Protein AF-A0A2D9HSQ7-F1 (afdb_monomer)

Nearest PDB structures (foldseek):
  6xrw-assembly2_C  TM=6.038E-01  e=3.648E+00  Pseudomonas aeruginosa

Foldseek 3Di:
DVVLVVQLVVQLVVLLVVCCVPPNNVVSVVCSVVSSVVSVVVSPVVVDDDDPPDDDPDDDPPPDDPPPDDDDD

Sequence (73 aa):
MTESTDEKNLLITELTDKASRLWGLKRSETASNNIIEAADHILKVNGAEIDDDETPLFHPSISGRTEDDDHIK

Structure (mmCIF, N/CA/C/O backbone):
data_AF-A0A2D9HSQ7-F1
#
_entry.id   AF-A0A2D9HSQ7-F1
#
loop_
_atom_site.group_PDB
_atom_site.id
_atom_site.type_symbol
_atom_site.label_atom_id
_atom_site.label_alt_id
_atom_site.label_comp_id
_atom_site.label_asym_id
_atom_site.label_entity_id
_atom_site.label_seq_id
_atom_site.pdbx_PDB_ins_code
_atom_site.Cartn_x
_atom_site.Cartn_y
_atom_site.Cartn_z
_atom_site.occupancy
_atom_site.B_iso_or_equiv
_atom_site.auth_seq_id
_atom_site.auth_comp_id
_atom_site.auth_asym_id
_atom_site.auth_atom_id
_atom_site.pdbx_PDB_model_num
ATOM 1 N N . MET A 1 1 ? -11.394 9.189 18.106 1.00 51.25 1 MET A N 1
ATOM 2 C CA . MET A 1 1 ? -11.287 9.330 16.632 1.00 51.25 1 MET A CA 1
ATOM 3 C C . MET A 1 1 ? -9.843 9.238 16.116 1.00 51.25 1 MET A C 1
ATOM 5 O O . MET A 1 1 ? -9.649 9.352 14.916 1.00 51.25 1 MET A O 1
ATOM 9 N N . THR A 1 2 ? -8.831 9.016 16.965 1.00 58.38 2 THR A N 1
ATOM 10 C CA . THR A 1 2 ? -7.419 8.910 16.541 1.00 58.38 2 THR A CA 1
ATOM 11 C C . THR A 1 2 ? -6.977 7.471 16.259 1.00 58.38 2 THR A C 1
ATOM 13 O O . THR A 1 2 ? -6.252 7.258 15.299 1.00 58.38 2 THR A O 1
ATOM 16 N N . GLU A 1 3 ? -7.501 6.486 16.999 1.00 60.72 3 GLU A N 1
ATOM 17 C CA . GLU A 1 3 ? -7.097 5.070 16.882 1.00 60.72 3 GLU A CA 1
ATOM 18 C C . GLU A 1 3 ? -7.264 4.499 15.464 1.00 60.72 3 GLU A C 1
ATOM 20 O O . GLU A 1 3 ? -6.333 3.917 14.922 1.00 60.72 3 GLU A O 1
ATOM 25 N N . SER A 1 4 ? -8.398 4.762 14.806 1.00 63.28 4 SER A N 1
ATOM 26 C CA . SER A 1 4 ? -8.660 4.263 13.444 1.00 63.28 4 SER A CA 1
ATOM 27 C C . SER A 1 4 ? -7.710 4.847 12.382 1.00 63.28 4 SER A C 1
ATOM 29 O O . SER A 1 4 ? -7.366 4.176 11.409 1.00 63.28 4 SER A O 1
ATOM 31 N N . THR A 1 5 ? -7.239 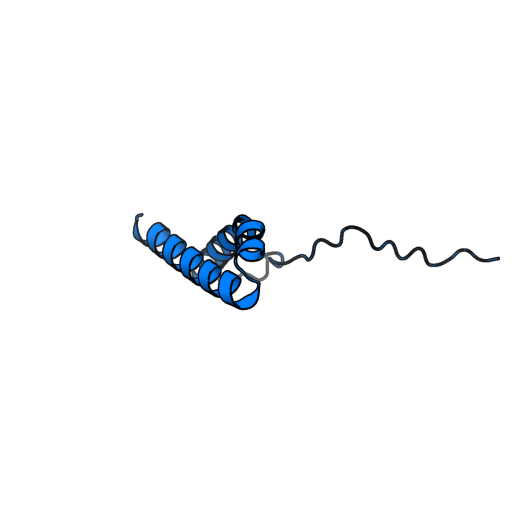6.084 12.571 1.00 72.56 5 THR A N 1
ATOM 32 C CA . THR A 1 5 ? -6.271 6.710 11.656 1.00 72.56 5 THR A CA 1
ATOM 33 C C . THR A 1 5 ? -4.873 6.118 11.848 1.00 72.56 5 THR A C 1
ATOM 35 O O . THR A 1 5 ? -4.154 5.906 10.870 1.00 72.56 5 THR A O 1
ATOM 38 N N . ASP A 1 6 ? -4.498 5.813 13.092 1.00 82.38 6 ASP A N 1
ATOM 39 C CA . ASP A 1 6 ? -3.204 5.210 13.421 1.00 82.38 6 ASP A CA 1
ATOM 40 C C . ASP A 1 6 ? -3.108 3.765 12.902 1.00 82.38 6 ASP A C 1
ATOM 42 O O . ASP A 1 6 ? -2.102 3.390 12.294 1.00 82.38 6 ASP A O 1
ATOM 46 N N . GLU A 1 7 ? -4.185 2.987 13.029 1.00 86.44 7 GLU A N 1
ATOM 47 C CA . GLU A 1 7 ? -4.287 1.632 12.469 1.00 86.44 7 GLU A CA 1
ATOM 48 C C . GLU A 1 7 ? -4.178 1.625 10.939 1.00 86.44 7 GLU A C 1
ATOM 50 O O . GLU A 1 7 ? -3.455 0.805 10.364 1.00 86.44 7 GLU A O 1
ATOM 55 N N . LYS A 1 8 ? -4.824 2.584 10.263 1.00 87.31 8 LYS A N 1
ATOM 56 C CA . LYS A 1 8 ? -4.737 2.725 8.802 1.00 87.31 8 LYS A CA 1
ATOM 57 C C . LYS A 1 8 ? -3.318 3.012 8.338 1.00 87.31 8 LYS A C 1
ATOM 59 O O . LYS A 1 8 ? -2.840 2.387 7.393 1.00 87.31 8 LYS A O 1
ATOM 64 N N . ASN A 1 9 ? -2.630 3.935 9.002 1.00 91.00 9 ASN A N 1
ATOM 65 C CA . ASN A 1 9 ? -1.257 4.289 8.647 1.00 91.00 9 ASN A CA 1
ATOM 66 C C . ASN A 1 9 ? -0.286 3.119 8.866 1.00 91.00 9 ASN A C 1
ATOM 68 O O . ASN A 1 9 ? 0.616 2.903 8.048 1.00 91.00 9 ASN A O 1
ATOM 72 N N . LEU A 1 10 ? -0.491 2.335 9.929 1.00 92.69 10 LEU A N 1
ATOM 73 C CA . LEU A 1 10 ? 0.285 1.123 10.183 1.00 92.69 10 LEU A CA 1
ATOM 74 C C . LEU A 1 10 ? 0.089 0.098 9.057 1.00 92.69 10 LEU A C 1
ATOM 76 O O . LEU A 1 10 ? 1.067 -0.411 8.507 1.00 92.69 10 LEU A O 1
ATOM 80 N N . LEU A 1 11 ? -1.162 -0.138 8.656 1.00 91.56 11 LEU A N 1
ATOM 81 C CA . LEU A 1 11 ? -1.497 -1.091 7.602 1.00 91.56 11 LEU A CA 1
ATOM 82 C C . LEU A 1 11 ? -0.955 -0.660 6.230 1.00 91.56 11 LEU A C 1
ATOM 84 O O . LEU A 1 11 ? -0.378 -1.476 5.513 1.00 91.56 11 LEU A O 1
ATOM 88 N N . ILE A 1 12 ? -1.060 0.627 5.881 1.00 94.44 12 ILE A N 1
ATOM 89 C CA . ILE A 1 12 ? -0.461 1.179 4.652 1.00 94.44 12 ILE A CA 1
ATOM 90 C C . ILE A 1 12 ? 1.053 0.942 4.639 1.00 94.44 12 ILE A C 1
ATOM 92 O O . ILE A 1 12 ? 1.609 0.540 3.614 1.00 94.44 12 ILE A O 1
ATOM 96 N N . THR A 1 13 ? 1.720 1.163 5.774 1.00 96.06 13 THR A N 1
ATOM 97 C CA . THR A 1 13 ? 3.169 0.959 5.904 1.00 96.06 13 THR A CA 1
ATOM 98 C C . THR A 1 13 ? 3.538 -0.507 5.684 1.00 96.06 13 THR A C 1
ATOM 100 O O . THR A 1 13 ? 4.441 -0.807 4.902 1.00 96.06 13 THR A O 1
ATOM 103 N N . GLU A 1 14 ? 2.807 -1.429 6.311 1.00 95.50 14 GLU A N 1
ATOM 104 C CA . GLU A 1 14 ? 3.036 -2.868 6.165 1.00 95.50 14 GLU A CA 1
ATOM 105 C C . GLU A 1 14 ? 2.821 -3.343 4.721 1.00 95.50 14 GLU A C 1
ATOM 107 O O . GLU A 1 14 ? 3.657 -4.059 4.160 1.00 95.50 14 GLU A O 1
ATOM 112 N N . LEU A 1 15 ? 1.719 -2.928 4.092 1.00 94.25 15 LEU A N 1
ATOM 113 C CA . LEU A 1 15 ? 1.412 -3.282 2.706 1.00 94.25 15 LEU A CA 1
ATOM 114 C C . LEU A 1 15 ? 2.450 -2.710 1.735 1.00 94.25 15 LEU A C 1
ATOM 116 O O . LEU A 1 15 ? 2.838 -3.392 0.787 1.00 94.25 15 LEU A O 1
ATOM 120 N N . THR A 1 16 ? 2.951 -1.502 1.998 1.00 95.19 16 THR A N 1
ATOM 121 C CA . THR A 1 16 ? 4.006 -0.870 1.193 1.00 95.19 16 THR A CA 1
ATOM 122 C C . THR A 1 16 ? 5.342 -1.604 1.315 1.00 95.19 16 THR A C 1
ATOM 124 O O . THR A 1 16 ? 6.002 -1.828 0.298 1.00 95.19 16 THR A O 1
ATOM 127 N N . ASP A 1 17 ? 5.741 -2.037 2.518 1.00 95.56 17 ASP A N 1
ATOM 128 C CA . ASP A 1 17 ? 6.962 -2.841 2.703 1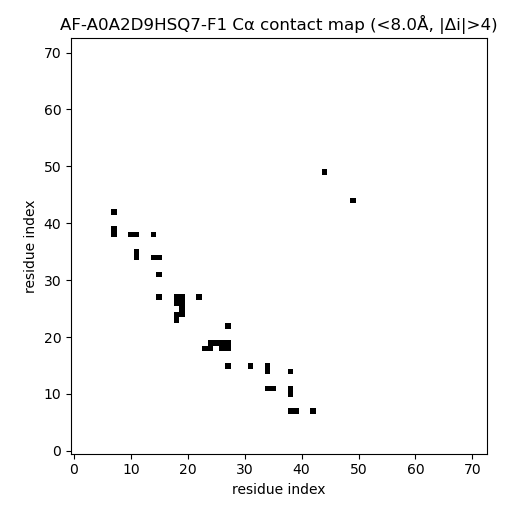.00 95.56 17 ASP A CA 1
ATOM 129 C C . ASP A 1 17 ? 6.845 -4.188 1.974 1.00 95.56 17 ASP A C 1
ATOM 131 O O . ASP A 1 17 ? 7.737 -4.574 1.213 1.00 95.56 17 ASP A O 1
ATOM 135 N N . LYS A 1 18 ? 5.701 -4.873 2.103 1.00 93.81 18 LYS A N 1
ATOM 136 C CA . LYS A 1 18 ? 5.439 -6.132 1.384 1.00 93.81 18 LYS A CA 1
ATOM 137 C C . LYS A 1 18 ? 5.456 -5.942 -0.133 1.00 93.81 18 LYS A C 1
ATOM 139 O O . LYS A 1 18 ? 6.116 -6.714 -0.831 1.00 93.81 18 LYS A O 1
ATOM 144 N N . ALA A 1 19 ? 4.784 -4.914 -0.647 1.00 92.56 19 ALA A N 1
ATOM 145 C CA . ALA A 1 19 ? 4.763 -4.597 -2.073 1.00 92.56 19 ALA A CA 1
ATOM 146 C C . ALA A 1 19 ? 6.168 -4.263 -2.595 1.00 92.56 19 ALA A C 1
ATOM 148 O O . ALA A 1 19 ? 6.573 -4.760 -3.646 1.00 92.56 19 ALA A O 1
ATOM 149 N N . SER A 1 20 ? 6.955 -3.506 -1.829 1.00 94.31 20 SER A N 1
ATOM 150 C CA . SER A 1 20 ? 8.343 -3.182 -2.174 1.00 94.31 20 SER A CA 1
ATOM 151 C C . SER A 1 20 ? 9.228 -4.428 -2.237 1.00 94.31 20 SER A C 1
ATOM 153 O O . SER A 1 20 ? 10.029 -4.557 -3.163 1.00 94.31 20 SER A O 1
ATOM 155 N N . ARG A 1 21 ? 9.057 -5.379 -1.309 1.00 92.62 21 ARG A N 1
ATOM 156 C CA . ARG A 1 21 ? 9.795 -6.656 -1.294 1.00 92.62 21 ARG A CA 1
ATOM 157 C C . ARG A 1 21 ? 9.407 -7.592 -2.439 1.00 92.62 21 ARG A C 1
ATOM 159 O O . ARG A 1 21 ? 10.277 -8.260 -2.989 1.00 92.62 21 ARG A O 1
ATOM 166 N N . LEU A 1 22 ? 8.121 -7.660 -2.785 1.00 93.00 22 LEU A N 1
ATOM 167 C CA . LEU A 1 22 ? 7.604 -8.596 -3.790 1.00 93.00 22 LEU A CA 1
ATOM 168 C C . LEU A 1 22 ? 7.734 -8.072 -5.221 1.00 93.00 22 LEU A C 1
ATOM 170 O O . LEU A 1 22 ? 8.002 -8.838 -6.144 1.00 93.00 22 LEU A O 1
ATOM 174 N N . TRP A 1 23 ? 7.496 -6.778 -5.419 1.00 90.88 23 TRP A N 1
ATOM 175 C CA . TRP A 1 23 ? 7.352 -6.172 -6.744 1.00 90.88 23 TRP A CA 1
ATOM 176 C C . TRP A 1 23 ? 8.449 -5.154 -7.066 1.00 90.88 23 TRP A C 1
ATOM 178 O O . TRP A 1 23 ? 8.548 -4.714 -8.214 1.00 90.88 23 TRP A O 1
ATOM 188 N N . GLY A 1 24 ? 9.278 -4.797 -6.082 1.00 93.12 24 GLY A N 1
ATOM 189 C CA . GLY A 1 24 ? 10.3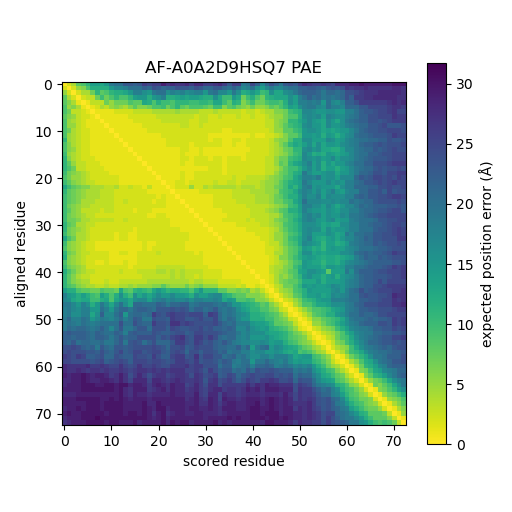02 -3.763 -6.189 1.00 93.12 24 GLY A CA 1
ATOM 190 C C . GLY A 1 24 ? 9.757 -2.355 -5.935 1.00 93.12 24 GLY A C 1
ATOM 191 O O . GLY A 1 24 ? 8.587 -2.058 -6.185 1.00 93.12 24 GLY A O 1
ATOM 192 N N . LEU A 1 25 ? 10.643 -1.462 -5.479 1.00 93.50 25 LEU A N 1
ATOM 193 C CA . LEU A 1 25 ? 10.305 -0.104 -5.035 1.00 93.50 25 LEU A CA 1
ATOM 194 C C . LEU A 1 25 ? 9.495 0.686 -6.076 1.00 93.50 25 LEU A C 1
ATOM 196 O O . LEU A 1 25 ? 8.388 1.128 -5.793 1.00 93.50 25 LEU A O 1
ATOM 200 N N . LYS A 1 26 ? 9.993 0.776 -7.316 1.00 94.25 26 LYS A N 1
ATOM 201 C CA . LYS A 1 26 ? 9.354 1.554 -8.394 1.00 94.25 26 LYS A CA 1
ATOM 202 C C . LYS A 1 26 ? 7.910 1.119 -8.675 1.00 94.25 26 LYS A C 1
ATOM 204 O O . LYS A 1 26 ? 7.040 1.940 -8.969 1.00 94.25 26 LYS A O 1
ATOM 209 N N . ARG A 1 27 ? 7.649 -0.191 -8.612 1.00 90.69 27 ARG A N 1
ATOM 210 C CA . ARG A 1 27 ? 6.309 -0.741 -8.844 1.00 90.69 27 ARG A CA 1
ATOM 211 C C . ARG A 1 27 ? 5.404 -0.522 -7.633 1.00 90.69 27 ARG A C 1
ATOM 213 O O . ARG A 1 27 ? 4.236 -0.205 -7.827 1.00 90.69 27 ARG A O 1
ATOM 220 N N . SER A 1 28 ? 5.947 -0.620 -6.420 1.00 91.38 28 SER A N 1
ATOM 221 C CA . SER A 1 28 ? 5.237 -0.276 -5.183 1.00 91.38 28 SER A CA 1
ATOM 222 C C . SER A 1 28 ? 4.818 1.197 -5.149 1.00 91.38 28 SER A C 1
ATOM 224 O O . SER A 1 28 ? 3.677 1.495 -4.817 1.00 91.38 28 SER A O 1
ATOM 226 N N . GLU A 1 29 ? 5.696 2.117 -5.555 1.00 92.19 29 GLU A N 1
ATOM 227 C CA . GLU A 1 29 ? 5.389 3.554 -5.635 1.00 92.19 29 GLU A CA 1
ATOM 228 C C . GLU A 1 29 ? 4.252 3.838 -6.624 1.00 92.19 29 GLU A C 1
ATOM 230 O O . GLU A 1 29 ? 3.311 4.569 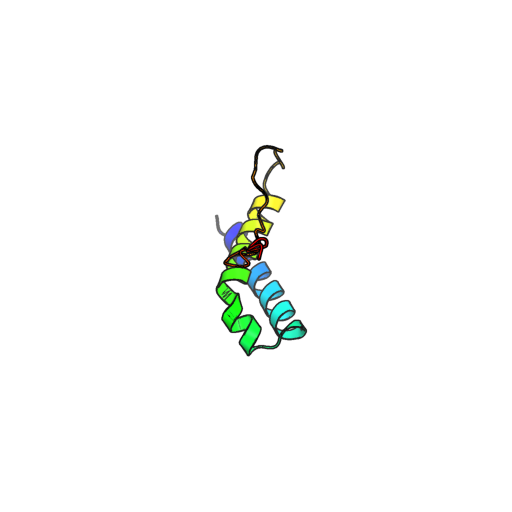-6.308 1.00 92.19 29 GLU A O 1
ATOM 235 N N . THR A 1 30 ? 4.294 3.198 -7.798 1.00 92.81 30 THR A N 1
ATOM 236 C CA . THR A 1 30 ? 3.235 3.313 -8.818 1.00 92.81 30 THR A CA 1
ATOM 237 C C . THR A 1 30 ? 1.889 2.780 -8.308 1.00 92.81 30 THR A C 1
ATOM 239 O O . THR A 1 30 ? 0.841 3.291 -8.690 1.00 92.81 30 THR A O 1
ATOM 242 N N . ALA A 1 31 ? 1.908 1.774 -7.430 1.00 91.19 31 ALA A N 1
ATOM 243 C CA . ALA A 1 31 ? 0.722 1.149 -6.847 1.00 91.19 31 ALA A CA 1
ATOM 244 C C . ALA A 1 31 ? 0.273 1.779 -5.513 1.00 91.19 31 ALA A C 1
ATOM 246 O O . ALA A 1 31 ? -0.624 1.240 -4.867 1.00 91.19 31 ALA A O 1
ATOM 247 N N . SER A 1 32 ? 0.868 2.898 -5.086 1.00 91.44 32 SER A N 1
ATOM 248 C CA . SER A 1 32 ? 0.598 3.530 -3.782 1.00 91.44 32 SER A CA 1
ATOM 249 C C . SER A 1 32 ? -0.885 3.822 -3.535 1.00 91.44 32 SER A C 1
ATOM 251 O O . SER A 1 32 ? -1.393 3.511 -2.461 1.00 91.44 32 SER A O 1
ATOM 253 N N . ASN A 1 33 ? -1.607 4.324 -4.540 1.00 91.94 33 ASN A N 1
ATOM 254 C CA . ASN A 1 33 ? -3.051 4.558 -4.430 1.00 91.94 33 ASN A CA 1
ATOM 255 C C . ASN A 1 33 ? -3.828 3.260 -4.171 1.00 91.94 33 ASN A C 1
ATOM 257 O O . ASN A 1 33 ? -4.663 3.223 -3.273 1.00 91.94 33 ASN A O 1
ATOM 261 N N . ASN A 1 34 ? -3.488 2.179 -4.879 1.00 90.94 34 ASN A N 1
ATOM 262 C CA . ASN A 1 34 ? -4.127 0.875 -4.690 1.00 90.94 34 ASN A CA 1
ATOM 263 C C . ASN A 1 34 ? -3.842 0.312 -3.289 1.00 90.94 34 ASN A C 1
ATOM 265 O O . ASN A 1 34 ? -4.696 -0.339 -2.699 1.00 90.94 34 ASN A O 1
ATOM 269 N N . ILE A 1 35 ? -2.645 0.559 -2.747 1.00 90.12 35 ILE A N 1
ATOM 270 C CA . ILE A 1 35 ? -2.273 0.146 -1.387 1.00 90.12 35 ILE A CA 1
ATOM 271 C C . ILE A 1 35 ? -3.097 0.911 -0.341 1.00 90.12 35 ILE A C 1
ATOM 273 O O . ILE A 1 35 ? -3.578 0.310 0.619 1.00 90.12 35 ILE A O 1
ATOM 277 N N . ILE A 1 36 ? -3.286 2.220 -0.531 1.00 91.38 36 ILE A N 1
ATOM 278 C CA . ILE A 1 36 ? -4.100 3.061 0.359 1.00 91.38 36 ILE A CA 1
ATOM 279 C C . ILE A 1 36 ? -5.567 2.625 0.328 1.00 91.38 36 ILE A C 1
ATOM 281 O O . ILE A 1 36 ? -6.193 2.510 1.382 1.00 91.38 36 ILE A O 1
ATOM 285 N N . GLU A 1 37 ? -6.101 2.366 -0.865 1.00 87.69 37 GLU A N 1
ATOM 286 C CA . GLU A 1 37 ? -7.466 1.878 -1.059 1.00 87.69 37 GLU A CA 1
ATOM 287 C C . GLU A 1 37 ? -7.651 0.497 -0.417 1.00 87.69 37 GLU A C 1
ATOM 289 O O . GLU A 1 37 ? -8.564 0.306 0.382 1.00 87.69 37 GLU A O 1
ATOM 294 N N . ALA A 1 38 ? -6.721 -0.437 -0.640 1.00 86.38 38 ALA A N 1
ATOM 295 C CA . ALA A 1 38 ? -6.749 -1.750 0.000 1.00 86.38 38 ALA A CA 1
ATOM 296 C C . ALA A 1 38 ? -6.725 -1.661 1.536 1.00 86.38 38 ALA A C 1
ATOM 298 O O . ALA A 1 38 ? -7.466 -2.384 2.199 1.00 86.38 38 ALA A O 1
ATOM 299 N N . ALA A 1 39 ? -5.918 -0.765 2.114 1.00 89.38 39 ALA A N 1
ATOM 300 C CA . ALA A 1 39 ? -5.888 -0.558 3.561 1.00 89.38 39 ALA A CA 1
ATOM 301 C C . ALA A 1 39 ? -7.221 -0.011 4.102 1.00 89.38 39 ALA A C 1
ATOM 303 O O . ALA A 1 39 ? -7.683 -0.451 5.154 1.00 89.38 39 ALA A O 1
ATOM 304 N N . ASP A 1 40 ? -7.855 0.918 3.378 1.00 85.81 40 ASP A N 1
ATOM 305 C CA . ASP A 1 40 ? -9.182 1.442 3.721 1.00 85.81 40 ASP A CA 1
ATOM 306 C C . ASP A 1 40 ? -10.240 0.331 3.718 1.00 85.81 40 ASP A C 1
ATOM 308 O O . ASP A 1 40 ? -11.029 0.216 4.656 1.00 85.81 40 ASP A O 1
ATOM 312 N N . HIS A 1 41 ? -10.206 -0.535 2.703 1.00 82.50 41 HIS A N 1
ATOM 313 C CA . HIS A 1 41 ? -11.130 -1.660 2.590 1.00 82.50 41 HIS A CA 1
ATOM 314 C C . HIS A 1 41 ? -10.915 -2.720 3.657 1.00 82.50 41 HIS A C 1
ATOM 316 O O . HIS A 1 41 ? -11.889 -3.179 4.237 1.00 82.50 41 HIS A O 1
ATOM 322 N N . ILE A 1 42 ? -9.672 -3.094 3.959 1.00 84.12 42 ILE A N 1
ATOM 323 C CA . ILE A 1 42 ? -9.393 -4.074 5.015 1.00 84.12 42 ILE A CA 1
ATOM 324 C C . ILE A 1 42 ? -9.948 -3.580 6.353 1.00 84.12 42 ILE A C 1
ATOM 326 O O . ILE A 1 42 ? -10.574 -4.357 7.064 1.00 84.12 42 ILE A O 1
ATOM 330 N N . LEU A 1 43 ? -9.781 -2.296 6.680 1.00 83.88 43 LEU A N 1
ATOM 331 C CA . LEU A 1 43 ? -10.328 -1.736 7.916 1.00 83.88 43 LEU A CA 1
ATOM 332 C C . LEU A 1 43 ? -11.856 -1.670 7.914 1.00 83.88 43 LEU A C 1
ATOM 334 O O . LEU A 1 43 ? -12.472 -1.958 8.937 1.00 83.88 43 LEU A O 1
ATOM 338 N N . LYS A 1 44 ? -12.470 -1.334 6.774 1.00 78.25 44 LYS A N 1
ATOM 339 C CA . LYS A 1 44 ? -13.930 -1.368 6.618 1.00 78.25 44 LYS A CA 1
ATOM 340 C C . LYS A 1 44 ? -14.482 -2.782 6.763 1.00 78.25 44 LYS A C 1
ATOM 342 O O . LYS A 1 44 ? -15.381 -2.972 7.563 1.00 78.25 44 LYS A O 1
ATOM 347 N N . VAL A 1 45 ? -13.920 -3.765 6.059 1.00 69.50 45 VAL A N 1
ATOM 348 C CA . VAL A 1 45 ? -14.372 -5.168 6.080 1.00 69.50 45 VAL A CA 1
ATOM 349 C C . VAL A 1 45 ? -14.129 -5.808 7.443 1.00 69.50 45 VAL A C 1
ATOM 351 O O . VAL A 1 45 ? -14.998 -6.498 7.955 1.00 69.50 45 VAL A O 1
ATOM 354 N N . ASN A 1 46 ? -12.982 -5.553 8.075 1.00 64.62 46 ASN A N 1
ATOM 355 C CA . ASN A 1 46 ? -12.688 -6.097 9.403 1.00 64.62 46 ASN A CA 1
ATOM 356 C C . ASN A 1 46 ? -13.541 -5.442 10.512 1.00 64.62 46 ASN A C 1
ATOM 358 O O . ASN A 1 46 ? -13.595 -5.961 11.624 1.00 64.62 46 ASN A O 1
ATOM 362 N N . GLY A 1 47 ? -14.195 -4.311 10.215 1.00 59.28 47 GLY A N 1
ATOM 363 C CA . GLY A 1 47 ? -15.144 -3.624 11.094 1.00 59.28 47 GLY A CA 1
ATOM 364 C C . GLY A 1 47 ? -16.618 -3.740 10.683 1.00 59.28 47 GLY A C 1
ATOM 365 O O . GLY A 1 47 ? -17.472 -3.267 11.431 1.00 59.28 47 GLY A O 1
ATOM 366 N N . ALA A 1 48 ? -16.930 -4.337 9.529 1.00 53.62 48 ALA A N 1
ATOM 367 C CA . ALA A 1 48 ? -18.285 -4.467 9.000 1.00 53.62 48 ALA A CA 1
ATOM 368 C C . ALA A 1 48 ? -18.837 -5.877 9.247 1.00 53.62 48 ALA A C 1
ATOM 370 O O . ALA A 1 48 ? -18.125 -6.872 9.105 1.00 53.62 48 ALA A O 1
ATOM 371 N N . GLU A 1 49 ? -20.126 -5.970 9.585 1.00 52.81 49 GLU A N 1
ATOM 372 C CA . GLU A 1 49 ? -20.875 -7.209 9.362 1.00 52.81 49 GLU A CA 1
ATOM 373 C C . GLU A 1 49 ? -20.856 -7.495 7.858 1.00 52.81 49 GLU A C 1
ATOM 375 O O . GLU A 1 49 ? -21.200 -6.627 7.057 1.00 52.81 49 GLU A O 1
ATOM 380 N N . ILE A 1 50 ? -20.403 -8.688 7.472 1.00 54.94 50 ILE A N 1
ATOM 381 C CA . ILE A 1 50 ? -20.449 -9.128 6.078 1.00 54.94 50 ILE A CA 1
ATOM 382 C C . ILE A 1 50 ? -21.921 -9.403 5.759 1.00 54.94 50 ILE A C 1
ATOM 384 O O . ILE A 1 50 ? -22.462 -10.420 6.192 1.00 54.94 50 ILE A O 1
ATOM 388 N N . ASP A 1 51 ? -22.555 -8.470 5.057 1.00 51.50 51 ASP A N 1
ATOM 389 C CA . ASP A 1 51 ? -23.872 -8.636 4.448 1.00 51.50 51 ASP A CA 1
ATOM 390 C C . ASP A 1 51 ? -23.686 -9.077 2.987 1.00 51.50 51 ASP A C 1
ATOM 392 O O . ASP A 1 51 ? -22.805 -8.574 2.283 1.00 51.50 51 ASP A O 1
ATOM 396 N N . ASP A 1 52 ? -24.496 -10.032 2.534 1.00 57.41 52 ASP A N 1
ATOM 397 C CA . ASP A 1 52 ? -24.394 -10.650 1.203 1.00 57.41 52 ASP A CA 1
ATOM 398 C C . ASP A 1 52 ? -24.777 -9.675 0.063 1.00 57.41 52 ASP A C 1
ATOM 400 O O . ASP A 1 52 ? -24.626 -10.001 -1.118 1.00 57.41 52 ASP A O 1
ATOM 404 N N . ASP A 1 53 ? -25.246 -8.471 0.405 1.00 61.62 53 ASP A N 1
ATOM 405 C CA . ASP A 1 53 ? -25.690 -7.432 -0.528 1.00 61.62 53 ASP A CA 1
ATOM 406 C C . ASP A 1 53 ? -24.550 -6.546 -1.093 1.00 61.62 53 ASP A C 1
ATOM 408 O O . ASP A 1 53 ? -24.790 -5.760 -2.018 1.00 61.62 53 ASP A O 1
ATOM 412 N N . GLU A 1 54 ? -23.301 -6.649 -0.605 1.00 55.19 54 GLU A N 1
ATOM 413 C CA . GLU A 1 54 ? -22.180 -5.860 -1.148 1.00 55.19 54 GLU A CA 1
ATOM 414 C C . GLU A 1 54 ? -21.489 -6.510 -2.363 1.00 55.19 54 GLU A C 1
ATOM 416 O O . GLU A 1 54 ? -21.014 -7.646 -2.348 1.00 55.19 54 GLU A O 1
ATOM 421 N N . THR A 1 55 ? -21.368 -5.731 -3.443 1.00 57.03 55 THR A N 1
ATOM 422 C CA . THR A 1 55 ? -20.643 -6.118 -4.664 1.00 57.03 55 THR A CA 1
ATOM 423 C C . THR A 1 55 ? -19.163 -6.455 -4.393 1.00 57.03 55 THR A C 1
ATOM 425 O O . THR A 1 55 ? -18.499 -5.721 -3.658 1.00 57.03 55 THR A O 1
ATOM 428 N N . PRO A 1 56 ? -18.586 -7.488 -5.048 1.00 56.53 56 PRO A N 1
ATOM 429 C CA . PRO A 1 56 ? -17.189 -7.881 -4.856 1.00 56.53 56 PRO A CA 1
ATOM 430 C C . PRO A 1 56 ? -16.182 -6.756 -5.149 1.00 56.53 56 PRO A C 1
ATOM 432 O O . PRO A 1 56 ? -16.205 -6.130 -6.204 1.00 56.53 56 PRO A O 1
ATOM 435 N N . LEU A 1 57 ? -15.237 -6.563 -4.227 1.00 61.97 57 LEU A N 1
ATOM 436 C CA . LEU A 1 57 ? -14.303 -5.426 -4.189 1.00 61.97 57 LEU A CA 1
ATOM 437 C C . LEU A 1 57 ? -13.181 -5.435 -5.241 1.00 61.97 57 LEU A C 1
ATOM 439 O O . LEU A 1 57 ? -12.525 -4.417 -5.447 1.00 61.97 57 LEU A O 1
ATOM 443 N N . PHE A 1 58 ? -12.936 -6.556 -5.918 1.00 57.66 58 PHE A N 1
ATOM 444 C CA . PHE A 1 58 ? -11.884 -6.652 -6.930 1.00 57.66 58 PHE A CA 1
ATOM 445 C C . PHE A 1 58 ? -12.486 -6.980 -8.288 1.00 57.66 58 PHE A C 1
ATOM 447 O O . PHE A 1 58 ? -12.704 -8.143 -8.624 1.00 57.66 58 PHE A O 1
ATOM 454 N N . HIS A 1 59 ? -12.692 -5.952 -9.104 1.00 53.19 59 HIS A N 1
ATOM 455 C CA . HIS A 1 59 ? -12.797 -6.148 -10.541 1.00 53.19 59 HIS A CA 1
ATOM 456 C C . HIS A 1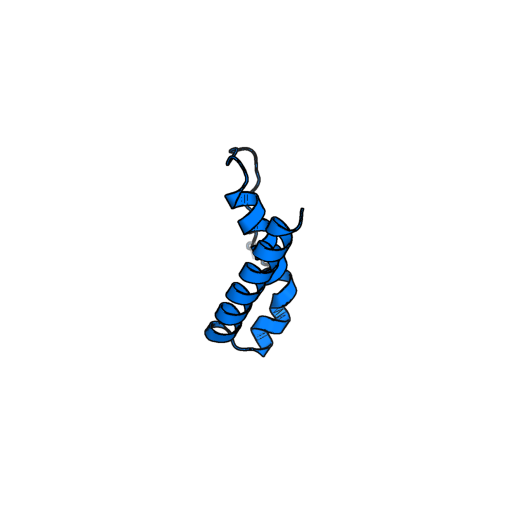 59 ? -11.394 -5.984 -11.136 1.00 53.19 59 HIS A C 1
ATOM 458 O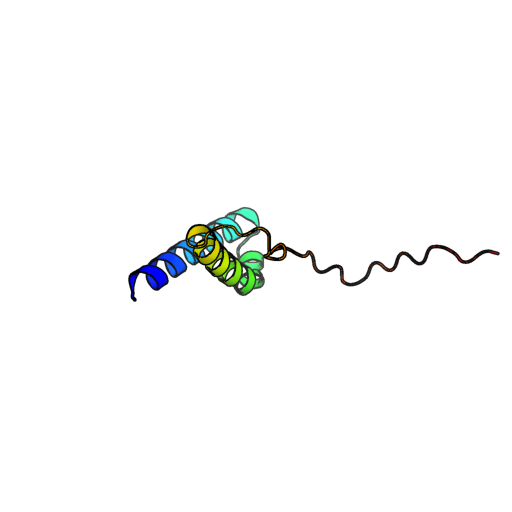 O . HIS A 1 59 ? -10.806 -4.908 -11.002 1.00 53.19 59 HIS A O 1
ATOM 464 N N . PRO A 1 60 ? -10.816 -6.987 -11.822 1.00 51.19 60 PRO A N 1
ATOM 465 C CA . PRO A 1 60 ? -9.803 -6.657 -12.811 1.00 51.19 60 PRO A CA 1
ATOM 466 C C . PRO A 1 60 ? -10.458 -5.693 -13.807 1.00 51.19 60 PRO A C 1
ATOM 468 O O . PRO A 1 60 ? -11.583 -5.938 -14.239 1.00 51.19 60 PRO A O 1
ATOM 471 N N . SER A 1 61 ? -9.792 -4.594 -14.170 1.00 52.25 61 SER A N 1
ATOM 472 C CA . SER A 1 61 ? -10.257 -3.757 -15.276 1.00 52.25 61 SER A CA 1
ATOM 473 C C . SER A 1 61 ? -10.315 -4.628 -16.528 1.00 52.25 61 SER A C 1
ATOM 475 O O . SER A 1 61 ? -9.294 -4.845 -17.178 1.00 52.25 61 SER A O 1
ATOM 477 N N . ILE A 1 62 ? -11.495 -5.142 -16.878 1.00 55.12 62 ILE A N 1
ATOM 478 C CA . ILE A 1 62 ? -11.734 -5.830 -18.148 1.00 55.12 62 ILE A CA 1
ATOM 479 C C . ILE A 1 62 ? -11.840 -4.746 -19.228 1.00 55.12 62 ILE A C 1
ATOM 481 O O . ILE A 1 62 ? -12.879 -4.535 -19.842 1.00 55.12 62 ILE A O 1
ATOM 485 N N . SER A 1 63 ? -10.774 -3.967 -19.408 1.00 47.28 63 SER A N 1
ATOM 486 C CA . SER A 1 63 ? -10.681 -3.010 -20.503 1.00 47.28 63 SER A CA 1
ATOM 487 C C . SER A 1 63 ? -10.037 -3.719 -21.687 1.00 47.28 63 SER A C 1
ATOM 489 O O . SER A 1 63 ? -8.815 -3.793 -21.796 1.00 47.28 63 SER A O 1
ATOM 491 N N . GLY A 1 64 ? -10.897 -4.274 -22.543 1.00 47.03 64 GLY A N 1
ATOM 492 C CA . GLY A 1 64 ? -10.595 -4.503 -23.953 1.00 47.03 64 GLY A CA 1
ATOM 493 C C . GLY A 1 64 ? -9.903 -5.816 -24.309 1.00 47.03 64 GLY A C 1
ATOM 494 O O . GLY A 1 64 ? -8.801 -5.807 -24.847 1.00 47.03 64 GLY A O 1
ATOM 495 N N . ARG A 1 65 ? -10.593 -6.944 -24.138 1.00 42.06 65 ARG A N 1
ATOM 496 C CA . ARG A 1 65 ? -10.504 -8.024 -25.128 1.00 42.06 65 ARG A CA 1
ATOM 497 C C . ARG A 1 65 ? -11.917 -8.247 -25.646 1.00 42.06 65 ARG A C 1
ATOM 499 O O . ARG A 1 65 ? -12.656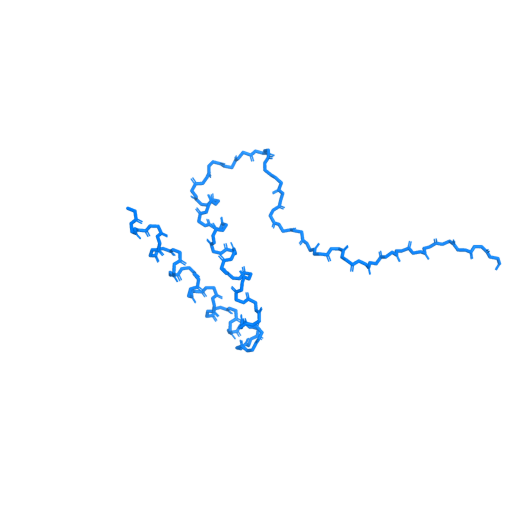 -9.050 -25.093 1.00 42.06 65 ARG A O 1
ATOM 506 N N . THR A 1 66 ? -12.321 -7.452 -26.636 1.00 46.03 66 THR A N 1
ATOM 507 C CA . THR A 1 66 ? -13.406 -7.878 -27.516 1.00 46.03 66 THR A CA 1
ATOM 508 C C . THR A 1 66 ? -12.875 -9.104 -28.239 1.00 46.03 66 THR A C 1
ATOM 510 O O . THR A 1 66 ? -11.946 -9.044 -29.044 1.00 46.03 66 THR A O 1
ATOM 513 N N . GLU A 1 67 ? -13.379 -10.250 -27.814 1.00 52.94 67 GLU A N 1
ATOM 514 C CA . GLU A 1 67 ? -13.428 -11.453 -28.619 1.00 52.94 67 GLU A CA 1
ATOM 515 C C . GLU A 1 67 ? -14.344 -11.127 -29.804 1.00 52.94 67 GLU A C 1
ATOM 517 O O . GLU A 1 67 ? -15.551 -11.328 -29.742 1.00 52.94 67 GLU A O 1
ATOM 522 N N . ASP A 1 68 ? -13.784 -10.535 -30.861 1.00 47.38 68 ASP A N 1
ATOM 523 C CA . ASP A 1 68 ? -14.416 -10.556 -32.179 1.00 47.38 68 ASP A CA 1
ATOM 524 C C . ASP A 1 68 ? -14.090 -11.917 -32.813 1.00 47.38 68 ASP A C 1
ATOM 526 O O . ASP A 1 68 ? -13.237 -12.038 -33.696 1.00 47.38 68 ASP A O 1
ATOM 530 N N . ASP A 1 69 ? -14.732 -12.960 -32.284 1.00 52.47 69 ASP A N 1
ATOM 531 C CA . ASP A 1 69 ? -15.048 -14.153 -33.062 1.00 52.47 69 ASP A CA 1
ATOM 532 C C . ASP A 1 69 ? -16.138 -13.795 -34.092 1.00 52.47 69 ASP A C 1
ATOM 534 O O . ASP A 1 69 ? -16.968 -12.914 -33.874 1.00 52.47 69 ASP A O 1
ATOM 538 N N . ASP A 1 70 ? -16.118 -14.518 -35.211 1.00 51.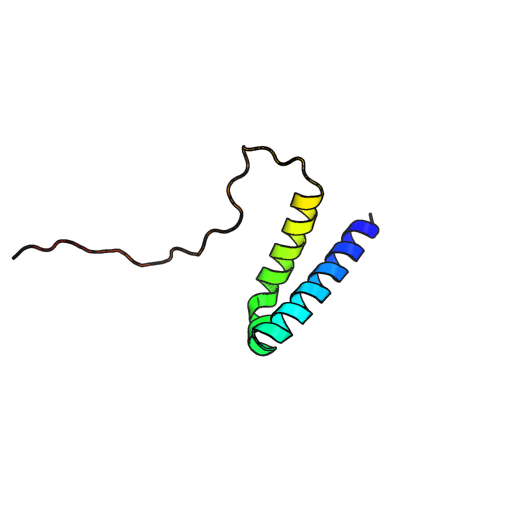59 70 ASP A N 1
ATOM 539 C CA . ASP A 1 70 ? -17.049 -14.482 -36.345 1.00 51.59 70 ASP A CA 1
ATOM 540 C C . ASP A 1 70 ? -16.929 -13.324 -37.347 1.00 51.59 70 ASP A C 1
ATOM 542 O O . ASP A 1 70 ? -17.726 -12.391 -37.360 1.00 51.59 70 ASP A O 1
ATOM 546 N N . HIS A 1 71 ? -16.066 -13.505 -38.356 1.00 43.66 71 HIS A N 1
ATOM 547 C CA . HIS A 1 71 ? -16.465 -13.226 -39.743 1.00 43.66 71 HIS A CA 1
ATOM 548 C C . HIS A 1 71 ? -16.136 -14.410 -40.658 1.00 43.66 71 HIS A C 1
ATOM 550 O O . HIS A 1 71 ? -15.010 -14.617 -41.105 1.00 43.66 71 HIS A O 1
ATOM 556 N N . ILE A 1 72 ? -17.196 -15.160 -40.949 1.00 50.69 72 ILE A N 1
ATOM 557 C CA .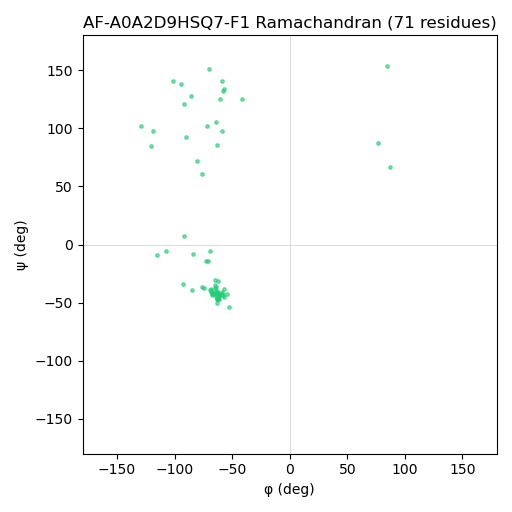 ILE A 1 72 ? -17.380 -16.021 -42.116 1.00 50.69 72 ILE A CA 1
ATOM 558 C C . ILE A 1 72 ? -16.854 -15.329 -43.387 1.00 50.69 72 ILE A C 1
ATOM 560 O O . ILE A 1 72 ? -17.344 -14.253 -43.744 1.00 50.69 72 ILE A O 1
ATOM 564 N N . LYS A 1 73 ? -15.944 -15.997 -44.107 1.00 48.91 73 LYS A N 1
ATOM 565 C CA . LYS A 1 73 ? -16.025 -16.258 -45.558 1.00 48.91 73 LYS A CA 1
ATOM 566 C C . LYS A 1 73 ? -14.981 -17.269 -46.013 1.00 48.91 73 LYS A C 1
ATOM 568 O O . LYS A 1 73 ? -13.793 -17.078 -45.685 1.00 48.91 73 LYS A O 1
#

pLDDT: mean 73.89, std 18.7, range [42.06, 96.06]

Radius of gyration: 18.15 Å; Cα contacts (8 Å, |Δi|>4): 22; chains: 1; bounding box: 36×26×62 Å

Mean predicted aligned error: 13.36 Å

Secondary structure (DSSP, 8-state):
--HHHHHHHHHHHHHHHHHHHHH-HHHHHHTHHHHHHHHHHHHHHHHS---TTSPPS----------------

Solvent-accessible surface area (backbone atoms only — not comparable to full-atom values): 4678 Å² total; per-residue (Å²): 132,61,66,70,56,54,54,40,54,51,44,35,50,53,54,46,53,52,34,27,74,75,62,34,58,74,52,28,62,74,39,42,66,60,45,48,51,50,33,53,47,52,54,49,57,79,72,44,83,90,58,92,83,66,78,80,90,77,72,77,84,84,78,76,79,80,81,82,73,86,82,91,130